Protein AF-A0A8J8D7B0-F1 (afdb_monomer_lite)

Secondary structure (DSSP, 8-state):
-HHHHHHHHHHHHHHHHHHHHHHHHHH--SHHHHHHHHHHHHHHHHHHHHHHHH--HHHHHHHHHHHHHIIIIIIHHHHHHHHHHT-HHHHHHHHHHHHHHHHHHHHTT--HHHHHHHHHHHHHHT-HHHHHHHHHHHHTT-SS-TTTHHHHTT-PPPPPP-------

pLDDT: mean 78.33, std 19.53, range [38.38, 98.19]

Structure (mmCIF, N/CA/C/O backbone):
data_AF-A0A8J8D7B0-F1
#
_entry.id   AF-A0A8J8D7B0-F1
#
loop_
_atom_site.group_PDB
_atom_site.id
_atom_site.type_symbol
_atom_site.label_atom_id
_atom_site.label_alt_id
_atom_site.label_comp_id
_atom_site.label_asym_id
_atom_site.label_entity_id
_atom_site.label_seq_id
_atom_site.pdbx_PDB_ins_code
_atom_site.Cartn_x
_atom_site.Cartn_y
_atom_site.Cartn_z
_atom_site.occupancy
_atom_site.B_iso_or_equiv
_atom_site.auth_seq_id
_atom_site.auth_comp_id
_atom_site.auth_asym_id
_atom_site.auth_atom_id
_atom_site.pdbx_PDB_model_num
ATOM 1 N N . MET A 1 1 ? 29.264 15.561 -30.381 1.00 48.16 1 MET A N 1
ATOM 2 C CA . MET A 1 1 ? 29.671 15.165 -29.011 1.00 48.16 1 MET A CA 1
ATOM 3 C C . MET A 1 1 ? 28.549 15.338 -27.986 1.00 48.16 1 MET A C 1
ATOM 5 O O . MET A 1 1 ? 28.582 14.626 -26.998 1.00 48.16 1 MET A O 1
ATOM 9 N N . VAL A 1 2 ? 27.540 16.190 -28.226 1.00 49.00 2 VAL A N 1
ATOM 10 C CA . VAL A 1 2 ? 26.433 16.435 -27.277 1.00 49.00 2 VAL A CA 1
ATOM 11 C C . VAL A 1 2 ? 25.417 15.275 -27.216 1.00 49.00 2 VAL A C 1
ATOM 13 O O . VAL A 1 2 ? 24.976 14.919 -26.130 1.00 49.00 2 VAL A O 1
ATOM 16 N N . ASP A 1 3 ? 25.127 14.600 -28.335 1.00 51.88 3 ASP A N 1
ATOM 17 C CA . ASP A 1 3 ? 24.137 13.502 -28.368 1.00 51.88 3 ASP A CA 1
ATOM 18 C C . ASP A 1 3 ? 24.557 12.241 -27.589 1.00 51.88 3 ASP A C 1
ATOM 20 O O . ASP A 1 3 ? 23.715 11.515 -27.066 1.00 51.88 3 ASP A O 1
ATOM 24 N N . VAL A 1 4 ? 25.865 11.994 -27.442 1.00 49.56 4 VAL A N 1
ATOM 25 C CA . VAL A 1 4 ? 26.394 10.800 -26.752 1.00 49.56 4 VAL A CA 1
ATOM 26 C C . VAL A 1 4 ? 26.287 10.925 -25.226 1.00 49.56 4 VAL A C 1
ATOM 28 O O . VAL A 1 4 ? 26.071 9.927 -24.542 1.00 49.56 4 VAL A O 1
ATOM 31 N N . GLU A 1 5 ? 26.411 12.136 -24.674 1.00 49.62 5 GLU A N 1
ATOM 32 C CA . GLU A 1 5 ? 26.215 12.379 -23.235 1.00 49.62 5 GLU A CA 1
ATOM 33 C C . GLU A 1 5 ? 24.738 12.369 -22.835 1.00 49.62 5 GLU A C 1
ATOM 35 O O . GLU A 1 5 ? 24.415 11.973 -21.716 1.00 49.62 5 GLU A O 1
ATOM 40 N N . ILE A 1 6 ? 23.841 12.786 -23.734 1.00 52.03 6 ILE A N 1
ATOM 41 C CA . ILE A 1 6 ? 22.393 12.747 -23.499 1.00 52.03 6 ILE A CA 1
ATOM 42 C C . ILE A 1 6 ? 21.894 11.296 -23.577 1.00 52.03 6 ILE A C 1
ATOM 44 O O . ILE A 1 6 ? 21.204 10.850 -22.665 1.00 52.03 6 ILE A O 1
ATOM 48 N N . GLY A 1 7 ? 22.329 10.523 -24.581 1.00 55.06 7 GLY A N 1
ATOM 49 C CA . GLY A 1 7 ? 21.936 9.118 -24.750 1.00 55.06 7 GLY A CA 1
ATOM 50 C C . GLY A 1 7 ? 22.361 8.179 -23.611 1.00 55.06 7 GLY A C 1
ATOM 51 O O . GLY A 1 7 ? 21.646 7.226 -23.325 1.00 55.06 7 GLY A O 1
ATOM 52 N N . LYS A 1 8 ? 23.479 8.456 -22.919 1.00 56.94 8 LYS A N 1
ATOM 53 C CA . LYS A 1 8 ? 23.935 7.676 -21.746 1.00 56.94 8 LYS A CA 1
ATOM 54 C C . LYS A 1 8 ? 23.229 8.041 -20.437 1.00 56.94 8 LYS A C 1
ATOM 56 O O . LYS A 1 8 ? 23.150 7.208 -19.542 1.00 56.94 8 LYS A O 1
ATOM 61 N N . LYS A 1 9 ? 22.708 9.267 -20.315 1.00 64.56 9 LYS A N 1
ATOM 62 C CA . LYS A 1 9 ? 21.980 9.710 -19.113 1.00 64.56 9 LYS A CA 1
ATOM 63 C C . LYS A 1 9 ? 20.572 9.119 -19.035 1.00 64.56 9 LYS A C 1
ATOM 65 O O . LYS A 1 9 ? 20.095 8.871 -17.931 1.00 64.56 9 LYS A O 1
ATOM 70 N N . THR A 1 10 ? 19.926 8.866 -20.175 1.00 77.06 10 THR A N 1
ATOM 71 C CA . THR A 1 10 ? 18.544 8.360 -20.230 1.00 77.06 10 THR A CA 1
ATOM 72 C C . THR A 1 10 ? 18.374 6.989 -19.555 1.00 77.06 10 THR A C 1
ATOM 74 O O . THR A 1 10 ? 17.477 6.854 -18.722 1.00 77.06 10 THR A O 1
ATOM 77 N N . PRO A 1 11 ? 19.239 5.985 -19.792 1.00 80.44 11 PRO A N 1
ATOM 78 C CA . PRO A 1 11 ? 19.129 4.697 -19.112 1.00 80.44 11 PRO A CA 1
ATOM 79 C C . PRO A 1 11 ? 19.406 4.754 -17.616 1.00 80.44 11 PRO A C 1
ATOM 81 O O . PRO A 1 11 ? 18.662 4.165 -16.841 1.00 80.44 11 PRO A O 1
ATOM 84 N N . GLU A 1 12 ? 20.424 5.506 -17.191 1.00 85.69 12 GLU A N 1
ATOM 85 C CA . GLU A 1 12 ? 20.734 5.682 -15.766 1.00 85.69 12 GLU A CA 1
ATOM 86 C C . GLU A 1 12 ? 19.549 6.310 -15.014 1.00 85.69 12 GLU A C 1
ATOM 88 O O . GLU A 1 12 ? 19.270 5.972 -13.864 1.00 85.69 12 GLU A O 1
ATOM 93 N N . GLN A 1 13 ? 18.817 7.222 -15.661 1.00 88.25 13 GLN A N 1
ATOM 94 C CA . GLN A 1 13 ? 17.598 7.809 -15.106 1.00 88.25 13 GLN A CA 1
ATOM 95 C C . GLN A 1 13 ? 16.460 6.786 -15.003 1.00 88.25 13 GLN A C 1
ATOM 97 O O . GLN A 1 13 ? 15.760 6.767 -13.991 1.00 88.25 13 GLN A O 1
ATOM 102 N N . LEU A 1 14 ? 16.285 5.922 -16.008 1.00 90.44 14 LEU A N 1
ATOM 103 C CA . LEU A 1 14 ? 15.294 4.842 -15.968 1.00 90.44 14 LEU A CA 1
ATOM 104 C C . LEU A 1 14 ? 15.623 3.811 -14.883 1.00 90.44 14 LEU A C 1
ATOM 106 O O . LEU A 1 14 ? 14.726 3.402 -14.149 1.00 90.44 14 LEU A O 1
ATOM 110 N N . GLU A 1 15 ? 16.896 3.448 -14.719 1.00 90.56 15 GLU A N 1
ATOM 111 C CA . GLU A 1 15 ? 17.341 2.559 -13.642 1.00 90.56 15 GLU A CA 1
ATOM 112 C C . GLU A 1 15 ? 17.029 3.143 -12.263 1.00 90.56 15 GLU A C 1
ATOM 114 O O . GLU A 1 15 ? 16.457 2.440 -11.427 1.00 90.56 15 GLU A O 1
ATOM 119 N N . ARG A 1 16 ? 17.307 4.437 -12.048 1.00 91.56 16 ARG A N 1
ATOM 120 C CA . ARG A 1 16 ? 16.955 5.133 -10.799 1.00 91.56 16 ARG A CA 1
ATOM 121 C C . ARG A 1 16 ? 15.453 5.139 -10.545 1.00 91.56 16 ARG A C 1
ATOM 123 O O . ARG A 1 16 ? 15.028 4.881 -9.425 1.00 91.56 16 ARG A O 1
ATOM 130 N N . LEU A 1 17 ? 14.637 5.391 -11.571 1.00 93.56 17 LEU A N 1
ATOM 131 C CA . LEU A 1 17 ? 13.177 5.347 -11.436 1.00 93.56 17 LEU A CA 1
ATOM 132 C C . LEU A 1 17 ? 12.673 3.952 -11.051 1.00 93.56 17 LEU A C 1
ATOM 134 O O . LEU A 1 17 ? 11.699 3.851 -10.303 1.00 93.56 17 LEU A O 1
ATOM 138 N N . LEU A 1 18 ? 13.316 2.892 -11.551 1.00 93.25 18 LEU A N 1
ATOM 139 C CA . LEU A 1 18 ? 13.011 1.512 -11.168 1.00 93.25 18 LEU A CA 1
ATOM 140 C C . LEU A 1 18 ? 13.423 1.214 -9.724 1.00 93.25 18 LEU A C 1
ATOM 142 O O . LEU A 1 18 ? 12.659 0.569 -9.010 1.00 93.25 18 LEU A O 1
ATOM 146 N N . ASP A 1 19 ? 14.579 1.704 -9.274 1.00 92.75 19 ASP A N 1
ATOM 147 C CA . ASP A 1 19 ? 15.017 1.543 -7.882 1.00 92.75 19 ASP A CA 1
ATOM 148 C C . ASP A 1 19 ? 14.088 2.275 -6.911 1.00 92.75 19 ASP A C 1
ATOM 150 O O . ASP A 1 19 ? 13.626 1.687 -5.934 1.00 92.75 19 ASP A O 1
ATOM 154 N N . GLU A 1 20 ? 13.719 3.517 -7.225 1.00 93.31 20 GLU A N 1
ATOM 155 C CA . GLU A 1 20 ? 12.731 4.270 -6.451 1.00 93.31 20 GLU A CA 1
ATOM 156 C C . GLU A 1 20 ? 11.359 3.588 -6.439 1.00 93.31 20 GLU A C 1
ATOM 158 O O . GLU A 1 20 ? 10.636 3.659 -5.447 1.00 93.31 20 GLU A O 1
ATOM 163 N N . LEU A 1 21 ? 10.953 2.968 -7.552 1.00 94.06 21 LEU A N 1
ATOM 164 C CA . LEU A 1 21 ? 9.703 2.215 -7.622 1.00 94.06 21 LEU A CA 1
ATOM 165 C C . LEU A 1 21 ? 9.767 0.986 -6.707 1.00 94.06 21 LEU A C 1
ATOM 167 O O . LEU A 1 21 ? 8.834 0.758 -5.940 1.00 94.06 21 LEU A O 1
ATOM 171 N N . ALA A 1 22 ? 10.864 0.228 -6.753 1.00 91.69 22 ALA A N 1
ATOM 172 C CA . ALA A 1 22 ? 11.072 -0.938 -5.901 1.00 91.69 22 ALA A CA 1
ATOM 173 C C . ALA A 1 22 ? 11.098 -0.561 -4.412 1.00 91.69 22 ALA A C 1
ATOM 175 O O . ALA A 1 22 ? 10.462 -1.225 -3.593 1.00 91.69 22 ALA A O 1
ATOM 176 N N . GLU A 1 23 ? 11.791 0.521 -4.053 1.00 90.88 23 GLU A N 1
ATOM 177 C CA . GLU A 1 23 ? 11.803 1.052 -2.688 1.00 90.88 23 GLU A CA 1
ATOM 178 C C . GLU A 1 23 ? 10.417 1.556 -2.263 1.00 90.88 23 GLU A C 1
ATOM 180 O O . GLU A 1 23 ? 9.971 1.269 -1.152 1.00 90.88 23 GLU A O 1
ATOM 185 N N . GLY A 1 24 ? 9.702 2.243 -3.156 1.00 90.38 24 GLY A N 1
ATOM 186 C CA . GLY A 1 24 ? 8.330 2.682 -2.920 1.00 90.38 24 GLY A CA 1
ATOM 187 C C . GLY A 1 24 ? 7.395 1.514 -2.613 1.00 90.38 24 GLY A C 1
ATOM 188 O O . GLY A 1 24 ? 6.665 1.562 -1.628 1.00 90.38 24 GLY A O 1
ATOM 189 N N . ILE A 1 25 ? 7.469 0.433 -3.395 1.00 90.31 25 ILE A N 1
ATOM 190 C CA . ILE A 1 25 ? 6.664 -0.780 -3.182 1.00 90.31 25 ILE A CA 1
ATOM 191 C C . ILE A 1 25 ? 7.008 -1.434 -1.845 1.00 90.31 25 ILE A C 1
ATOM 193 O O . ILE A 1 25 ? 6.106 -1.759 -1.080 1.00 90.31 25 ILE A O 1
ATOM 197 N N . ARG A 1 26 ? 8.295 -1.572 -1.509 1.00 86.38 26 ARG A N 1
ATOM 198 C CA . ARG A 1 26 ? 8.715 -2.151 -0.218 1.00 86.38 26 ARG A CA 1
ATOM 199 C C . ARG A 1 26 ? 8.187 -1.377 0.991 1.00 86.38 26 ARG A C 1
ATOM 201 O O . ARG A 1 26 ? 7.993 -1.969 2.047 1.00 86.38 26 ARG A O 1
ATOM 208 N N . ASN A 1 27 ? 7.974 -0.072 0.841 1.00 86.50 27 ASN A N 1
ATOM 209 C CA . ASN A 1 27 ? 7.550 0.810 1.924 1.00 86.50 27 ASN A CA 1
ATOM 210 C C . ASN A 1 27 ? 6.049 1.135 1.925 1.00 86.50 27 ASN A C 1
ATOM 212 O O . ASN A 1 27 ? 5.592 1.785 2.867 1.00 86.50 27 ASN A O 1
ATOM 216 N N . ALA A 1 28 ? 5.293 0.713 0.908 1.00 88.44 28 ALA A N 1
ATOM 217 C CA . ALA A 1 28 ? 3.871 1.014 0.784 1.00 88.44 28 ALA A CA 1
ATOM 218 C C . ALA A 1 28 ? 3.034 0.242 1.813 1.00 88.44 28 ALA A C 1
ATOM 220 O O . ALA A 1 28 ? 3.243 -0.942 2.062 1.00 88.44 28 ALA A O 1
ATOM 221 N N . LYS A 1 29 ? 2.072 0.929 2.424 1.00 84.88 29 LYS A N 1
ATOM 222 C CA . LYS A 1 29 ? 1.264 0.462 3.561 1.00 84.88 29 LYS A CA 1
ATOM 223 C C . LYS A 1 29 ? -0.228 0.480 3.270 1.00 84.88 29 LYS A C 1
ATOM 225 O O . LYS A 1 29 ? -0.990 -0.133 4.024 1.00 84.88 29 LYS A O 1
ATOM 230 N N . THR A 1 30 ? -0.645 1.190 2.223 1.00 87.06 30 THR A N 1
ATOM 231 C CA . THR A 1 30 ? -2.058 1.319 1.862 1.00 87.06 30 THR A CA 1
ATOM 232 C C . THR A 1 30 ? -2.320 0.936 0.403 1.00 87.06 30 THR A C 1
ATOM 234 O O . THR A 1 30 ? -1.427 1.064 -0.443 1.00 87.06 30 THR A O 1
ATOM 237 N N . PRO A 1 31 ? -3.540 0.466 0.079 1.00 87.69 31 PRO A N 1
ATOM 238 C CA . PRO A 1 31 ? -3.936 0.192 -1.302 1.00 87.69 31 PRO A CA 1
ATOM 239 C C . PRO A 1 31 ? -3.763 1.400 -2.237 1.00 87.69 31 PRO A C 1
ATOM 241 O O . PRO A 1 31 ? -3.373 1.236 -3.391 1.00 87.69 31 PRO A O 1
ATOM 244 N N . GLU A 1 32 ? -4.000 2.617 -1.742 1.00 89.81 32 GLU A N 1
ATOM 245 C CA . GLU A 1 32 ? -3.874 3.857 -2.513 1.00 89.81 32 GLU A CA 1
ATOM 246 C C . GLU A 1 32 ? -2.416 4.155 -2.882 1.00 89.81 32 GLU A C 1
ATOM 248 O O . GLU A 1 32 ? -2.132 4.546 -4.016 1.00 89.81 32 GLU A O 1
ATOM 253 N N . GLU A 1 33 ? -1.474 3.941 -1.956 1.00 91.75 33 GLU A N 1
ATOM 254 C CA . GLU A 1 33 ? -0.039 4.075 -2.234 1.00 91.75 33 GLU A CA 1
ATOM 255 C C . GLU A 1 33 ? 0.397 3.085 -3.321 1.00 91.75 33 GLU A C 1
ATOM 257 O O . GLU A 1 33 ? 1.108 3.461 -4.256 1.00 91.75 33 GLU A O 1
ATOM 262 N N . VAL A 1 34 ? -0.091 1.842 -3.255 1.00 92.31 34 VAL A N 1
ATOM 263 C CA . VAL A 1 34 ? 0.167 0.824 -4.284 1.00 92.31 34 VAL A CA 1
ATOM 264 C C . VAL A 1 34 ? -0.432 1.219 -5.633 1.00 92.31 34 VAL A C 1
ATOM 266 O O . VAL A 1 34 ? 0.239 1.088 -6.653 1.00 92.31 34 VAL A O 1
ATOM 269 N N . GLU A 1 35 ? -1.642 1.780 -5.676 1.00 93.19 35 GLU A N 1
ATOM 270 C CA . GLU A 1 35 ? -2.247 2.253 -6.928 1.00 93.19 35 GLU A CA 1
ATOM 271 C C . GLU A 1 35 ? -1.431 3.390 -7.576 1.00 93.19 35 GLU A C 1
ATOM 273 O O . GLU A 1 35 ? -1.263 3.445 -8.801 1.00 93.19 35 GLU A O 1
ATOM 278 N N . LEU A 1 36 ? -0.885 4.305 -6.768 1.00 95.88 36 LEU A N 1
ATOM 279 C CA . LEU A 1 36 ? 0.018 5.353 -7.251 1.00 95.88 36 LEU A CA 1
ATOM 280 C C . LEU A 1 36 ? 1.322 4.764 -7.805 1.00 95.88 36 LEU A C 1
ATOM 282 O O . LEU A 1 36 ? 1.796 5.204 -8.857 1.00 95.88 36 LEU A O 1
ATOM 286 N N . LEU A 1 37 ? 1.875 3.746 -7.146 1.00 96.12 37 LEU A N 1
ATOM 287 C CA . LEU A 1 37 ? 3.065 3.035 -7.612 1.00 96.12 37 LEU A CA 1
ATOM 288 C C . LEU A 1 37 ? 2.793 2.251 -8.901 1.00 96.12 37 LEU A C 1
ATOM 290 O O . LEU A 1 37 ? 3.622 2.290 -9.806 1.00 96.12 37 LEU A O 1
ATOM 294 N N . GLU A 1 38 ? 1.614 1.644 -9.068 1.00 94.50 38 GLU A N 1
ATOM 295 C CA . GLU A 1 38 ? 1.199 1.035 -10.339 1.00 94.50 38 GLU A CA 1
ATOM 296 C C . GLU A 1 38 ? 1.141 2.078 -11.467 1.00 94.50 38 GLU A C 1
ATOM 298 O O . GLU A 1 38 ? 1.560 1.810 -12.598 1.00 94.50 38 GLU A O 1
ATOM 303 N N . LYS A 1 39 ? 0.641 3.289 -11.186 1.00 96.12 39 LYS A N 1
ATOM 304 C CA . LYS A 1 39 ? 0.646 4.395 -12.159 1.00 96.12 39 LYS A CA 1
ATOM 305 C C . LYS A 1 39 ? 2.077 4.812 -12.504 1.00 96.12 39 LYS A C 1
ATOM 307 O O . LYS A 1 39 ? 2.375 4.958 -13.691 1.00 96.12 39 LYS A O 1
ATOM 312 N N . LYS A 1 40 ? 2.968 4.936 -11.511 1.00 95.31 40 LYS A N 1
ATOM 313 C CA . LYS A 1 40 ? 4.400 5.212 -11.732 1.00 95.31 40 LYS A CA 1
ATOM 314 C C . LYS A 1 40 ? 5.035 4.115 -12.591 1.00 95.31 40 LYS A C 1
ATOM 316 O O . LYS A 1 40 ? 5.648 4.439 -13.599 1.00 95.31 40 LYS A O 1
ATOM 321 N N . ALA A 1 41 ? 4.792 2.841 -12.289 1.00 95.38 41 ALA A N 1
ATOM 322 C CA . ALA A 1 41 ? 5.291 1.700 -13.058 1.00 95.38 41 ALA A CA 1
ATOM 323 C C . ALA A 1 41 ? 4.823 1.715 -14.522 1.00 95.38 41 ALA A C 1
ATOM 325 O O . ALA A 1 41 ? 5.615 1.478 -15.433 1.00 95.38 41 ALA A O 1
ATOM 326 N N . LYS A 1 42 ? 3.548 2.053 -14.771 1.00 95.19 42 LYS A N 1
ATOM 327 C CA . LYS A 1 42 ? 3.002 2.215 -16.130 1.00 95.19 42 LYS A CA 1
ATOM 328 C C . LYS A 1 42 ? 3.682 3.352 -16.890 1.00 95.19 42 LYS A C 1
ATOM 330 O O . LYS A 1 42 ? 3.926 3.216 -18.086 1.00 95.19 42 LYS A O 1
ATOM 335 N N . ILE A 1 43 ? 3.979 4.467 -16.222 1.00 94.44 43 ILE A N 1
ATOM 336 C CA . ILE A 1 43 ? 4.721 5.581 -16.827 1.00 94.44 43 ILE A CA 1
ATOM 337 C C . ILE A 1 43 ? 6.159 5.148 -17.124 1.00 94.44 43 ILE A C 1
ATOM 339 O O . ILE A 1 43 ? 6.609 5.325 -18.250 1.00 94.44 43 ILE A O 1
ATOM 343 N N . THR A 1 44 ? 6.844 4.513 -16.169 1.00 93.25 44 THR A N 1
ATOM 344 C CA . THR A 1 44 ? 8.204 3.986 -16.356 1.00 93.25 44 THR A CA 1
ATOM 345 C C . THR A 1 44 ? 8.270 3.018 -17.534 1.00 93.25 44 THR A C 1
ATOM 347 O O . THR A 1 44 ? 9.169 3.137 -18.359 1.00 93.25 44 THR A O 1
ATOM 350 N N . ARG A 1 45 ? 7.276 2.132 -17.690 1.00 93.06 45 ARG A N 1
ATOM 351 C CA . ARG A 1 45 ? 7.167 1.245 -18.858 1.00 93.06 45 ARG A CA 1
ATOM 352 C C . ARG A 1 45 ? 7.128 2.023 -20.171 1.00 93.06 45 ARG A C 1
ATOM 354 O O . ARG A 1 45 ? 7.928 1.747 -21.053 1.00 93.06 45 ARG A O 1
ATOM 361 N N . LYS A 1 46 ? 6.247 3.023 -20.278 1.00 92.06 46 LYS A N 1
ATOM 362 C CA . LYS A 1 46 ? 6.139 3.864 -21.483 1.00 92.06 46 LYS A CA 1
ATOM 363 C C . LYS A 1 46 ? 7.442 4.597 -21.798 1.00 92.06 46 LYS A C 1
ATOM 365 O O . LYS A 1 46 ? 7.753 4.801 -22.964 1.00 92.06 46 LYS A O 1
ATOM 370 N N . LEU A 1 47 ? 8.192 5.009 -20.773 1.00 90.75 47 LEU A N 1
ATOM 371 C CA . LEU A 1 47 ? 9.494 5.649 -20.960 1.00 90.75 47 LEU A CA 1
ATOM 372 C C . LEU A 1 47 ? 10.553 4.657 -21.465 1.00 90.75 47 LEU A C 1
ATOM 374 O O . LEU A 1 47 ? 11.341 5.017 -22.333 1.00 90.75 47 LEU A O 1
ATOM 378 N N . ILE A 1 48 ? 10.548 3.413 -20.972 1.00 89.25 48 ILE A N 1
ATOM 379 C CA . ILE A 1 48 ? 11.423 2.339 -21.473 1.00 89.25 48 ILE A CA 1
ATOM 380 C C . ILE A 1 48 ? 11.082 2.000 -22.934 1.00 89.25 48 ILE A C 1
ATOM 382 O O . ILE A 1 48 ? 11.982 1.915 -23.762 1.00 89.25 48 ILE A O 1
ATOM 386 N N . GLU A 1 49 ? 9.795 1.877 -23.270 1.00 87.44 49 GLU A N 1
ATOM 387 C CA . GLU A 1 49 ? 9.320 1.638 -24.645 1.00 87.44 49 GLU A CA 1
ATOM 388 C C . GLU A 1 49 ? 9.698 2.792 -25.590 1.00 87.44 49 GLU A C 1
ATOM 390 O O . GLU A 1 49 ? 10.096 2.568 -26.731 1.00 87.44 49 GLU A O 1
ATOM 395 N N . ALA A 1 50 ? 9.624 4.042 -25.122 1.00 86.25 50 ALA A N 1
ATOM 396 C CA . ALA A 1 50 ? 10.090 5.190 -25.898 1.00 86.25 50 ALA A CA 1
ATOM 397 C C . ALA A 1 50 ? 11.610 5.137 -26.136 1.00 86.25 50 ALA A C 1
ATOM 399 O O . ALA A 1 50 ? 12.061 5.420 -27.244 1.00 86.25 50 ALA A O 1
ATOM 400 N N . TYR A 1 51 ? 12.386 4.709 -25.133 1.00 81.38 51 TYR A N 1
ATOM 401 C CA . TYR A 1 51 ? 13.834 4.522 -25.255 1.00 81.38 51 TYR A CA 1
ATOM 402 C C . TYR A 1 51 ? 14.211 3.386 -26.223 1.00 81.38 51 TYR A C 1
ATOM 404 O O . TYR A 1 51 ? 15.202 3.496 -26.942 1.00 81.38 51 TYR A O 1
ATOM 412 N N . GLU A 1 52 ? 13.398 2.330 -26.329 1.00 71.06 52 GLU A N 1
ATOM 413 C CA . GLU A 1 52 ? 13.538 1.307 -27.379 1.00 71.06 52 GLU A CA 1
ATOM 414 C C . GLU A 1 52 ? 13.488 1.917 -28.791 1.00 71.06 52 GLU A C 1
ATOM 416 O O . GLU A 1 52 ? 14.253 1.511 -29.671 1.00 71.06 52 GLU A O 1
ATOM 421 N N . GLY A 1 53 ? 12.649 2.942 -28.984 1.00 63.19 53 GLY A N 1
ATOM 422 C CA . GLY A 1 53 ? 12.583 3.737 -30.212 1.00 63.19 53 GLY A CA 1
ATOM 423 C C . GLY A 1 53 ? 13.870 4.509 -30.531 1.00 63.19 53 GLY A C 1
ATOM 424 O O . GLY A 1 53 ? 14.183 4.690 -31.709 1.00 63.19 53 GLY A O 1
ATOM 425 N N . ASP A 1 54 ? 14.645 4.873 -29.503 1.00 64.31 54 ASP A N 1
ATOM 426 C CA . ASP A 1 54 ? 15.908 5.627 -29.592 1.00 64.31 54 ASP A CA 1
ATOM 427 C C . ASP A 1 54 ? 17.178 4.723 -29.581 1.00 64.31 54 ASP A C 1
ATOM 429 O O . ASP A 1 54 ? 18.269 5.183 -29.915 1.00 64.31 54 ASP A O 1
ATOM 433 N N . LYS A 1 55 ? 17.002 3.418 -29.303 1.00 67.44 55 LYS A N 1
ATOM 434 C CA . LYS A 1 55 ? 17.907 2.240 -29.381 1.00 67.44 55 LYS A CA 1
ATOM 435 C C . LYS A 1 55 ? 19.196 2.178 -28.532 1.00 67.44 55 LYS A C 1
ATOM 437 O O . LYS A 1 55 ? 20.255 2.652 -28.931 1.00 67.44 55 LYS A O 1
ATOM 442 N N . ASP A 1 56 ? 19.129 1.289 -27.534 1.00 78.56 56 ASP A N 1
ATOM 443 C CA . ASP A 1 56 ? 20.097 0.236 -27.151 1.00 78.56 56 ASP A CA 1
ATOM 444 C C . ASP A 1 56 ? 19.261 -0.973 -26.670 1.00 78.56 56 ASP A C 1
ATOM 446 O O . ASP A 1 56 ? 18.687 -0.949 -25.581 1.00 78.56 56 ASP A O 1
ATOM 450 N N . LEU A 1 57 ? 19.112 -2.012 -27.504 1.00 81.31 57 LEU A N 1
ATOM 451 C CA . LEU A 1 57 ? 18.164 -3.110 -27.241 1.00 81.31 57 LEU A CA 1
ATOM 452 C C . LEU A 1 57 ? 18.576 -3.999 -26.061 1.00 81.31 57 LEU A C 1
ATOM 454 O O . LEU A 1 57 ? 17.710 -4.561 -25.391 1.00 81.31 57 LEU A O 1
ATOM 458 N N . GLU A 1 58 ? 19.877 -4.136 -25.800 1.00 84.88 58 GLU A N 1
ATOM 459 C CA . GLU A 1 58 ? 20.354 -4.931 -24.668 1.00 84.88 58 GLU A CA 1
ATOM 460 C C . GLU A 1 58 ? 20.009 -4.222 -23.356 1.00 84.88 58 GLU A C 1
ATOM 462 O O . GLU A 1 58 ? 19.511 -4.839 -22.412 1.00 84.88 58 GLU A O 1
ATOM 467 N N . GLN A 1 59 ? 20.224 -2.907 -23.314 1.00 84.44 59 GLN A N 1
ATOM 468 C CA . GLN A 1 59 ? 19.890 -2.101 -22.149 1.00 84.44 59 GLN A CA 1
ATOM 469 C C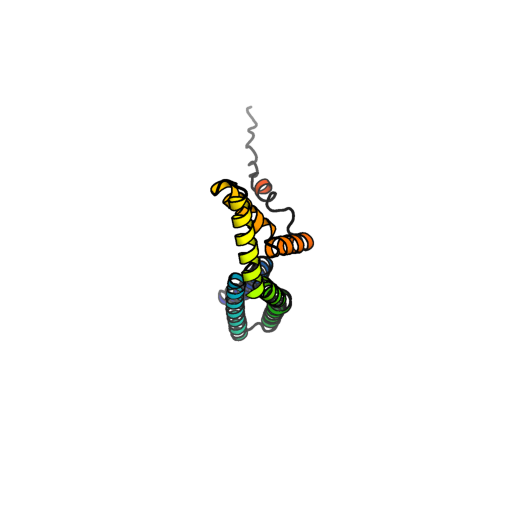 . GLN A 1 59 ? 18.378 -2.008 -21.915 1.00 84.44 59 GLN A C 1
ATOM 471 O O . GLN A 1 59 ? 17.927 -2.135 -20.777 1.00 84.44 59 GLN A O 1
ATOM 476 N N . VAL A 1 60 ? 17.584 -1.866 -22.980 1.00 87.75 60 VAL A N 1
ATOM 477 C CA . VAL A 1 60 ? 16.115 -1.938 -22.903 1.00 87.75 60 VAL A CA 1
ATOM 478 C C . VAL A 1 60 ? 15.670 -3.278 -22.323 1.00 87.75 60 VAL A C 1
ATOM 480 O O . VAL A 1 60 ? 14.853 -3.291 -21.405 1.00 87.75 60 VAL A O 1
ATOM 483 N N . GLY A 1 61 ? 16.237 -4.393 -22.797 1.00 89.31 61 GLY A N 1
ATOM 484 C CA . GLY A 1 61 ? 15.924 -5.727 -22.285 1.00 89.31 61 GLY A CA 1
ATOM 485 C C . GLY A 1 61 ? 16.110 -5.828 -20.769 1.00 89.31 61 GLY A C 1
ATOM 486 O O . GLY A 1 61 ? 15.193 -6.252 -20.069 1.00 89.31 61 GLY A O 1
ATOM 487 N N . LYS A 1 62 ? 17.242 -5.331 -20.251 1.00 91.56 62 LYS A N 1
ATOM 488 C CA . LYS A 1 62 ? 17.532 -5.299 -18.804 1.00 91.56 62 LYS A CA 1
ATOM 489 C C . LYS A 1 62 ? 16.529 -4.449 -18.018 1.00 91.56 62 LYS A C 1
ATOM 491 O O . LYS A 1 62 ? 16.104 -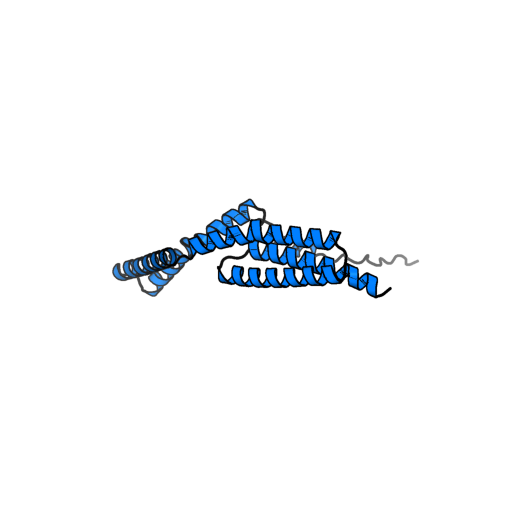4.837 -16.932 1.00 91.56 62 LYS A O 1
ATOM 496 N N . LEU A 1 63 ? 16.139 -3.289 -18.550 1.00 92.81 63 LEU A N 1
ATOM 497 C CA . LEU A 1 63 ? 15.157 -2.405 -17.911 1.00 92.81 63 LEU A CA 1
ATOM 498 C C . LEU A 1 63 ? 13.758 -3.032 -17.874 1.00 92.81 63 LEU A C 1
ATOM 500 O O . LEU A 1 63 ? 13.063 -2.919 -16.862 1.00 92.81 63 LEU A O 1
ATOM 504 N N . VAL A 1 64 ? 13.349 -3.695 -18.959 1.00 93.19 64 VAL A N 1
ATOM 505 C CA . VAL A 1 64 ? 12.071 -4.414 -19.044 1.00 93.19 64 VAL A CA 1
ATOM 506 C C . VAL A 1 64 ? 12.048 -5.590 -18.073 1.00 93.19 64 VAL A C 1
ATOM 508 O O . VAL A 1 64 ? 11.068 -5.737 -17.347 1.00 93.19 64 VAL A O 1
ATOM 511 N N . GLU A 1 65 ? 13.120 -6.383 -18.023 1.00 94.31 65 GLU A N 1
ATOM 512 C CA . GLU A 1 65 ? 13.267 -7.506 -17.090 1.00 94.31 65 GLU A CA 1
ATOM 513 C C . GLU A 1 65 ? 13.166 -7.026 -15.639 1.00 94.31 65 GLU A C 1
ATOM 515 O O . GLU A 1 65 ? 12.292 -7.475 -14.901 1.00 94.31 65 GLU A O 1
ATOM 520 N N . LYS A 1 66 ? 13.950 -6.008 -15.262 1.00 94.38 66 LYS A N 1
ATOM 521 C CA . LYS A 1 66 ? 13.911 -5.422 -13.915 1.00 94.38 66 LYS A CA 1
ATOM 522 C C . LYS A 1 66 ? 12.528 -4.868 -13.561 1.00 94.38 66 LYS A C 1
ATOM 524 O O . LYS A 1 66 ? 12.069 -5.029 -12.432 1.00 94.38 66 LYS A O 1
ATOM 529 N N . LEU A 1 67 ? 11.847 -4.205 -14.499 1.00 94.88 67 LEU A N 1
ATOM 530 C CA . LEU A 1 67 ? 10.477 -3.740 -14.273 1.00 94.88 67 LEU A CA 1
ATOM 531 C C . LEU A 1 67 ? 9.506 -4.913 -14.091 1.00 94.88 67 LEU A C 1
ATOM 533 O O . LEU A 1 67 ? 8.632 -4.835 -13.229 1.00 94.88 67 LEU A O 1
ATOM 537 N N . GLY A 1 68 ? 9.649 -5.974 -14.889 1.00 94.12 68 GLY A N 1
ATOM 538 C CA . GLY A 1 68 ? 8.893 -7.217 -14.749 1.00 94.12 68 GLY A CA 1
ATOM 539 C C . GLY A 1 68 ? 9.056 -7.808 -13.353 1.00 94.12 68 GLY A C 1
ATOM 540 O O . GLY A 1 68 ? 8.062 -7.986 -12.653 1.00 94.12 68 GLY A O 1
ATOM 541 N N . ASP A 1 69 ? 10.299 -7.962 -12.898 1.00 93.69 69 ASP A N 1
ATOM 542 C CA . ASP A 1 69 ? 10.619 -8.474 -11.566 1.00 93.69 69 ASP A CA 1
ATOM 543 C C . ASP A 1 69 ? 9.993 -7.637 -10.448 1.00 93.69 69 ASP A C 1
ATOM 545 O O . ASP A 1 69 ? 9.429 -8.181 -9.500 1.00 93.69 69 ASP A O 1
ATOM 549 N N . VAL A 1 70 ? 10.060 -6.307 -10.545 1.00 93.31 70 VAL A N 1
ATOM 550 C CA . VAL A 1 70 ? 9.449 -5.408 -9.554 1.00 93.31 70 VAL A CA 1
ATOM 551 C C . VAL A 1 70 ? 7.924 -5.568 -9.527 1.00 93.31 70 VAL A C 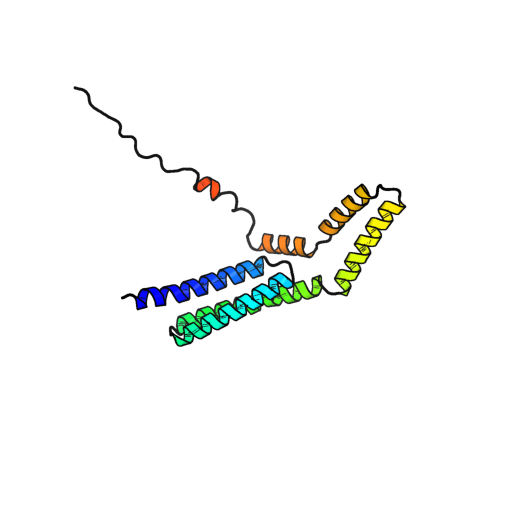1
ATOM 553 O O . VAL A 1 70 ? 7.317 -5.583 -8.454 1.00 93.31 70 VAL A O 1
ATOM 556 N N . MET A 1 71 ? 7.289 -5.706 -10.690 1.00 94.19 71 MET A N 1
ATOM 557 C CA . MET A 1 71 ? 5.839 -5.883 -10.782 1.00 94.19 71 MET A CA 1
ATOM 558 C C . MET A 1 71 ? 5.388 -7.246 -10.243 1.00 94.19 71 MET A C 1
ATOM 560 O O . MET A 1 71 ? 4.426 -7.315 -9.480 1.00 94.19 71 MET A O 1
ATOM 564 N N . GLU A 1 72 ? 6.067 -8.321 -10.628 1.00 92.44 72 GLU A N 1
ATOM 565 C CA . GLU A 1 72 ? 5.649 -9.690 -10.318 1.00 92.44 72 GLU A CA 1
ATOM 566 C C . GLU A 1 72 ? 6.059 -10.112 -8.908 1.00 92.44 72 GLU A C 1
ATOM 568 O O . GLU A 1 72 ? 5.235 -10.639 -8.164 1.00 92.44 72 GLU A O 1
ATOM 573 N N . ASN A 1 73 ? 7.300 -9.832 -8.504 1.00 90.88 73 ASN A N 1
ATOM 574 C CA . ASN A 1 73 ? 7.850 -10.343 -7.247 1.00 90.88 73 ASN A CA 1
ATOM 575 C C . ASN A 1 73 ? 7.612 -9.412 -6.052 1.00 90.88 73 ASN A C 1
ATOM 577 O O . ASN A 1 73 ? 7.715 -9.860 -4.911 1.00 90.88 73 ASN A O 1
ATOM 581 N N . LEU A 1 74 ? 7.314 -8.126 -6.285 1.00 90.62 74 LEU A N 1
ATOM 582 C CA . LEU A 1 74 ? 7.059 -7.159 -5.210 1.00 90.62 74 LEU A CA 1
ATOM 583 C C . LEU A 1 74 ? 5.614 -6.651 -5.226 1.00 90.62 74 LEU A C 1
ATOM 585 O O . LEU A 1 74 ? 4.904 -6.794 -4.232 1.00 90.62 74 LEU A O 1
ATOM 589 N N . MET A 1 75 ? 5.166 -6.062 -6.340 1.00 92.06 75 MET A N 1
ATOM 590 C CA . MET A 1 75 ? 3.866 -5.379 -6.392 1.00 92.06 75 MET A CA 1
ATOM 591 C C . MET A 1 75 ? 2.682 -6.347 -6.283 1.00 92.06 75 MET A C 1
ATOM 593 O O . MET A 1 75 ? 1.754 -6.080 -5.523 1.00 92.06 75 MET A O 1
ATOM 597 N N . GLY A 1 76 ? 2.709 -7.464 -7.017 1.00 91.44 76 GLY A N 1
ATOM 598 C CA . GLY A 1 76 ? 1.643 -8.473 -6.994 1.00 91.44 76 GLY A CA 1
ATOM 599 C C . GLY A 1 76 ? 1.355 -9.004 -5.582 1.00 91.44 76 GLY A C 1
ATOM 600 O O . GLY A 1 76 ? 0.256 -8.781 -5.073 1.00 91.44 76 GLY A O 1
ATOM 601 N N . PRO A 1 77 ? 2.346 -9.608 -4.899 1.00 91.00 77 PRO A N 1
ATOM 602 C CA . PRO A 1 77 ? 2.172 -10.113 -3.538 1.00 91.00 77 PRO A CA 1
ATOM 603 C C . PRO A 1 77 ? 1.719 -9.043 -2.539 1.00 91.00 77 PRO A C 1
ATOM 605 O O . PRO A 1 77 ? 0.880 -9.313 -1.679 1.00 91.00 77 PRO A O 1
ATOM 608 N N . LEU A 1 78 ? 2.242 -7.817 -2.654 1.00 90.00 78 LEU A N 1
ATOM 609 C CA . LEU A 1 78 ? 1.826 -6.709 -1.795 1.00 90.00 78 LEU A CA 1
ATOM 610 C C . LEU A 1 78 ? 0.348 -6.357 -1.997 1.00 90.00 78 LEU A C 1
ATOM 612 O O . LEU A 1 78 ? -0.369 -6.120 -1.027 1.00 90.00 78 LEU A O 1
ATOM 616 N N . LYS A 1 79 ? -0.113 -6.323 -3.248 1.00 90.44 79 LYS A N 1
ATOM 617 C CA . LYS A 1 79 ? -1.504 -6.022 -3.587 1.00 90.44 79 LYS A CA 1
ATOM 618 C C . LYS A 1 79 ? -2.457 -7.072 -3.036 1.00 90.44 79 LYS A C 1
ATOM 620 O O . LYS A 1 79 ? -3.463 -6.701 -2.436 1.00 90.44 79 LYS A O 1
ATOM 625 N N . ASP A 1 80 ? -2.126 -8.348 -3.198 1.00 89.94 80 ASP A N 1
ATOM 626 C CA . ASP A 1 80 ? -2.941 -9.450 -2.682 1.00 89.94 80 ASP A CA 1
ATOM 627 C C . ASP A 1 80 ? -3.028 -9.394 -1.153 1.00 89.94 80 ASP A C 1
ATOM 629 O O . ASP A 1 80 ? -4.114 -9.498 -0.579 1.00 89.94 80 ASP A O 1
ATOM 633 N N . LEU A 1 81 ? -1.897 -9.131 -0.489 1.00 88.06 81 LEU A N 1
ATOM 634 C CA . LEU A 1 81 ? -1.857 -8.936 0.956 1.00 88.06 81 LEU A CA 1
ATOM 635 C C . LEU A 1 81 ? -2.746 -7.765 1.387 1.00 88.06 81 LEU A C 1
ATOM 637 O O . LEU A 1 81 ? -3.577 -7.919 2.279 1.00 88.06 81 LEU A O 1
ATOM 641 N N . LEU A 1 82 ? -2.592 -6.590 0.777 1.00 87.31 82 LEU A N 1
ATOM 642 C CA . LEU A 1 82 ? -3.383 -5.417 1.150 1.00 87.31 82 LEU A CA 1
ATOM 643 C C . LEU A 1 82 ? -4.873 -5.612 0.847 1.00 87.31 82 LEU A C 1
ATOM 645 O O . LEU A 1 82 ? -5.697 -5.194 1.653 1.00 87.31 82 LEU A O 1
ATOM 649 N N . ALA A 1 83 ? -5.235 -6.285 -0.245 1.00 87.56 83 ALA A N 1
ATOM 650 C CA . ALA A 1 83 ? -6.628 -6.605 -0.553 1.00 87.56 83 ALA A CA 1
ATOM 651 C C . ALA A 1 83 ? -7.267 -7.498 0.524 1.00 87.56 83 ALA A C 1
ATOM 653 O O . ALA A 1 83 ? -8.402 -7.259 0.931 1.00 87.56 83 ALA A O 1
ATOM 654 N N . GLU A 1 84 ? -6.523 -8.480 1.034 1.00 86.75 84 GLU A N 1
ATOM 655 C CA . GLU A 1 84 ? -6.971 -9.337 2.133 1.00 86.75 84 GLU A CA 1
ATOM 656 C C . GLU A 1 84 ? -7.112 -8.547 3.447 1.00 86.75 84 GLU A C 1
ATOM 658 O O . GLU A 1 84 ? -8.125 -8.649 4.146 1.00 86.75 84 GLU A O 1
ATOM 663 N N . LEU A 1 85 ? -6.107 -7.729 3.786 1.00 83.56 85 LEU A N 1
ATOM 664 C CA . LEU A 1 85 ? -6.079 -6.952 5.031 1.00 83.56 85 LEU A CA 1
ATOM 665 C C . LEU A 1 85 ? -7.148 -5.848 5.068 1.00 83.56 85 LEU A C 1
ATOM 667 O O . LEU A 1 85 ? -7.709 -5.592 6.133 1.00 83.56 85 LEU A O 1
ATOM 671 N N . TYR A 1 86 ? -7.434 -5.224 3.924 1.00 84.88 86 TYR A N 1
ATOM 672 C CA . TYR A 1 86 ? -8.403 -4.137 3.763 1.00 84.88 86 TYR A CA 1
ATOM 673 C C . TYR A 1 86 ? -9.712 -4.603 3.105 1.00 84.88 86 TYR A C 1
ATOM 675 O O . TYR A 1 86 ? -10.439 -3.800 2.517 1.00 84.88 86 TYR A O 1
ATOM 683 N N . SER A 1 87 ? -10.044 -5.893 3.200 1.00 87.62 87 SER A N 1
ATOM 684 C CA . SER A 1 87 ? -11.339 -6.379 2.725 1.00 87.62 87 SER A CA 1
ATOM 685 C C . SER A 1 87 ? -12.494 -5.760 3.535 1.00 87.62 87 SER A C 1
ATOM 687 O O . SER A 1 87 ? -12.327 -5.477 4.728 1.00 87.62 87 SER A O 1
ATOM 689 N N . PRO A 1 88 ? -13.680 -5.551 2.925 1.00 88.38 88 PRO A N 1
ATOM 690 C CA . PRO A 1 88 ? -14.827 -4.946 3.606 1.00 88.38 88 PRO A CA 1
ATOM 691 C C . PRO A 1 88 ? -15.174 -5.627 4.935 1.00 88.38 88 PRO A C 1
ATOM 693 O O . PRO A 1 88 ? -15.334 -4.944 5.943 1.00 88.38 88 PRO A O 1
ATOM 696 N N . ASP A 1 89 ? -15.184 -6.961 4.960 1.00 88.88 89 ASP A N 1
ATOM 697 C CA . ASP A 1 89 ? -15.501 -7.750 6.154 1.00 88.88 89 ASP A CA 1
ATOM 698 C C . ASP A 1 89 ? -14.473 -7.536 7.277 1.00 88.88 89 ASP A C 1
ATOM 700 O O . ASP A 1 89 ? -14.827 -7.414 8.453 1.00 88.88 89 ASP A O 1
ATOM 704 N N . ARG A 1 90 ? -13.182 -7.449 6.928 1.00 85.56 90 ARG A N 1
ATOM 705 C CA . ARG A 1 90 ? -12.091 -7.210 7.886 1.00 85.56 90 ARG A CA 1
ATOM 706 C C . ARG A 1 90 ? -12.160 -5.799 8.455 1.00 85.56 90 ARG A C 1
ATOM 708 O O . ARG A 1 90 ? -12.027 -5.631 9.668 1.00 85.56 90 ARG A O 1
ATOM 715 N N . ILE A 1 91 ? -12.409 -4.805 7.603 1.00 85.62 91 ILE A N 1
ATOM 716 C CA . ILE A 1 91 ? -12.589 -3.410 8.020 1.00 85.62 91 ILE A CA 1
ATOM 717 C C . ILE A 1 91 ? -13.820 -3.278 8.922 1.00 85.62 91 ILE A C 1
ATOM 719 O O . ILE A 1 91 ? -13.730 -2.652 9.979 1.00 85.62 91 ILE A O 1
ATOM 723 N N . GLU A 1 92 ? -14.948 -3.892 8.556 1.00 89.69 92 GLU A N 1
ATOM 724 C CA . GLU A 1 92 ? -16.173 -3.854 9.359 1.00 89.69 92 GLU A CA 1
ATOM 725 C C . GLU A 1 92 ? -15.960 -4.516 10.724 1.00 89.69 92 GLU A C 1
ATOM 727 O O . GLU A 1 92 ? -16.277 -3.924 11.758 1.00 89.69 92 GLU A O 1
ATOM 732 N N . SER A 1 93 ? -15.372 -5.715 10.747 1.00 89.81 93 SER A N 1
ATOM 733 C CA . SER A 1 93 ? -15.077 -6.429 11.991 1.00 89.81 93 SER A CA 1
ATOM 734 C C . SER A 1 93 ? -14.143 -5.625 12.895 1.00 89.81 93 SER A C 1
ATOM 736 O O . SER A 1 93 ? -14.356 -5.572 14.107 1.00 89.81 93 SER A O 1
ATOM 738 N N . MET A 1 94 ? -13.119 -4.985 12.324 1.00 88.06 94 MET A N 1
ATOM 739 C CA . MET A 1 94 ? -12.199 -4.132 13.073 1.00 88.06 94 MET A CA 1
ATOM 740 C C . MET A 1 94 ? -12.926 -2.909 13.641 1.00 88.06 94 MET A C 1
ATOM 742 O O . MET A 1 94 ? -12.817 -2.634 14.835 1.00 88.06 94 MET A O 1
ATOM 746 N N . GLY A 1 95 ? -13.725 -2.217 12.824 1.00 89.69 95 GLY A N 1
ATOM 747 C CA . GLY A 1 95 ? -14.521 -1.067 13.256 1.00 89.69 95 GLY A CA 1
ATOM 748 C C . GLY A 1 95 ? -15.508 -1.417 14.371 1.00 89.69 95 GLY A C 1
ATOM 749 O O . GLY A 1 95 ? -15.625 -0.673 15.345 1.00 89.69 95 GLY A O 1
ATOM 750 N N . ARG A 1 96 ? -16.163 -2.582 14.280 1.00 93.44 96 ARG A N 1
ATOM 751 C CA . ARG A 1 96 ? -17.070 -3.084 15.320 1.00 93.44 96 ARG A CA 1
ATOM 752 C C . ARG A 1 96 ? -16.333 -3.347 16.630 1.00 93.44 96 ARG A C 1
ATOM 754 O O . ARG A 1 96 ? -16.769 -2.852 17.662 1.00 93.44 96 ARG A O 1
ATOM 761 N N . SER A 1 97 ? -15.193 -4.037 16.579 1.00 92.19 97 SER A N 1
ATOM 762 C CA . SER A 1 97 ? -14.372 -4.324 17.765 1.00 92.19 97 SER A CA 1
ATOM 763 C C . SER A 1 97 ? -13.917 -3.044 18.473 1.00 92.19 97 SER A C 1
ATOM 765 O O . SER A 1 97 ? -13.991 -2.936 19.693 1.00 92.19 97 SER A O 1
ATOM 767 N N . VAL A 1 98 ? -13.492 -2.036 17.705 1.00 93.94 98 VAL A N 1
ATOM 768 C CA . VAL A 1 98 ? -13.086 -0.722 18.230 1.00 93.94 98 VAL A CA 1
ATOM 769 C C . VAL A 1 98 ? -14.262 0.003 18.891 1.00 93.94 98 VAL A C 1
ATOM 771 O O . VAL A 1 98 ? -14.122 0.539 19.991 1.00 93.94 98 VAL A O 1
ATOM 774 N N . ALA A 1 99 ? -15.431 0.003 18.246 1.00 95.44 99 ALA A N 1
ATOM 775 C CA . ALA A 1 99 ? -16.631 0.638 18.784 1.00 95.44 99 ALA A CA 1
ATOM 776 C C . ALA A 1 99 ? -17.126 -0.049 20.068 1.00 95.44 99 ALA A C 1
ATOM 778 O O . ALA A 1 99 ? -17.473 0.627 21.038 1.00 95.44 99 ALA A O 1
ATOM 779 N N . GLU A 1 100 ? -17.135 -1.383 20.091 1.00 96.75 100 GLU A N 1
ATOM 780 C CA . GLU A 1 100 ? -17.518 -2.183 21.258 1.00 96.75 100 GLU A CA 1
ATOM 781 C C . GLU A 1 100 ? -16.548 -1.986 22.425 1.00 96.75 100 GLU A C 1
ATOM 783 O O . GLU A 1 100 ? -16.991 -1.838 23.567 1.00 96.75 100 GLU A O 1
ATOM 788 N N . PHE A 1 101 ? -15.244 -1.907 22.149 1.00 96.38 101 PHE A N 1
ATOM 789 C CA . PHE A 1 101 ? -14.230 -1.623 23.160 1.00 96.38 101 PHE A CA 1
ATOM 790 C C . PHE A 1 101 ? -14.467 -0.260 23.826 1.00 96.38 101 PHE A C 1
ATOM 792 O O . PHE A 1 101 ? -14.617 -0.196 25.046 1.00 96.38 101 PHE A O 1
ATOM 799 N N . TYR A 1 102 ? -14.613 0.811 23.034 1.00 97.69 102 TYR A N 1
ATOM 800 C CA . TYR A 1 102 ? -14.921 2.148 23.557 1.00 97.69 102 TYR A CA 1
ATOM 801 C C . TYR A 1 102 ? -16.210 2.160 24.385 1.00 97.69 102 TYR A C 1
ATOM 803 O O . TYR A 1 102 ? -16.237 2.678 25.504 1.00 97.69 102 TYR A O 1
ATOM 811 N N . LYS A 1 103 ? -17.280 1.562 23.847 1.00 98.06 103 LYS A N 1
ATOM 812 C CA . LYS A 1 103 ? -18.579 1.486 24.518 1.00 98.06 103 LYS A CA 1
ATOM 813 C C . LYS A 1 103 ? -18.459 0.803 25.881 1.00 98.06 103 LYS A C 1
ATOM 815 O O . LYS A 1 103 ? -18.975 1.332 26.859 1.00 98.06 103 LYS A O 1
ATOM 820 N N . THR A 1 104 ? -17.740 -0.316 25.949 1.00 97.94 104 THR A N 1
ATOM 821 C CA . THR A 1 104 ? -17.542 -1.083 27.187 1.00 97.94 104 THR A CA 1
ATOM 822 C C . THR A 1 104 ? -16.814 -0.263 28.252 1.00 97.94 104 THR A C 1
ATOM 824 O O . THR A 1 104 ? -17.212 -0.285 29.414 1.00 97.94 104 THR A O 1
ATOM 827 N N . LEU A 1 105 ? -15.781 0.498 27.870 1.00 97.88 105 LEU A N 1
ATOM 828 C CA . LEU A 1 105 ? -15.057 1.372 28.800 1.00 97.88 105 LEU A CA 1
ATOM 829 C C . LEU A 1 105 ? -15.977 2.450 29.389 1.00 97.88 105 LEU A C 1
ATOM 831 O O . LEU A 1 105 ? -16.021 2.632 30.606 1.00 97.88 105 LEU A O 1
ATOM 835 N N . VAL A 1 106 ? -16.754 3.125 28.538 1.00 98.19 106 VAL A N 1
ATOM 836 C CA . VAL A 1 106 ? -17.690 4.173 28.973 1.00 98.19 106 VAL A CA 1
ATOM 837 C C . VAL A 1 106 ? -18.808 3.599 29.849 1.00 98.19 106 VAL A C 1
ATOM 839 O O . VAL A 1 106 ? -19.145 4.184 30.875 1.00 98.19 106 VAL A O 1
ATOM 842 N N . GLU A 1 107 ? -19.373 2.444 29.487 1.00 97.94 107 GLU A N 1
ATOM 843 C CA . GLU A 1 107 ? -20.414 1.770 30.279 1.00 97.94 107 GLU A CA 1
ATOM 844 C C . GLU A 1 107 ? -19.899 1.287 31.641 1.00 97.94 107 GLU A C 1
ATOM 846 O O . GLU A 1 107 ? -20.649 1.288 32.615 1.00 97.94 107 GLU A O 1
ATOM 851 N N . ALA A 1 108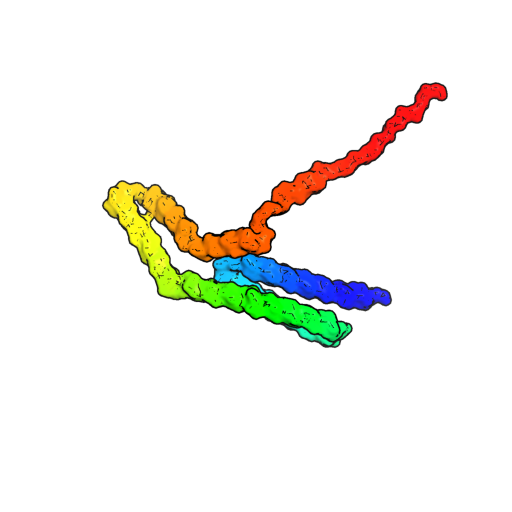 ? -18.611 0.951 31.739 1.00 97.88 108 ALA A N 1
ATOM 852 C CA . ALA A 1 108 ? -17.945 0.640 33.002 1.00 97.88 108 ALA A CA 1
ATOM 853 C C . ALA A 1 108 ? -17.677 1.880 33.882 1.00 97.88 108 ALA A C 1
ATOM 855 O O . ALA A 1 108 ? -17.155 1.744 34.988 1.00 97.88 108 ALA A O 1
ATOM 856 N N . GLY A 1 109 ? -18.045 3.080 33.419 1.00 97.19 109 GLY A N 1
ATOM 857 C CA . GLY A 1 109 ? -17.897 4.332 34.159 1.00 97.19 109 GLY A CA 1
ATOM 858 C C . GLY A 1 109 ? -16.565 5.046 33.934 1.00 97.19 109 GLY A C 1
ATOM 859 O O . GLY A 1 109 ? -16.257 5.972 34.683 1.00 97.19 109 GLY A O 1
ATOM 860 N N . MET A 1 110 ? -15.780 4.642 32.928 1.00 97.69 110 MET A N 1
ATOM 861 C CA . MET A 1 110 ? -14.573 5.369 32.534 1.00 97.69 110 MET A CA 1
ATOM 862 C C . MET A 1 110 ? -14.936 6.721 31.915 1.00 97.69 110 MET A C 1
ATOM 864 O O . MET A 1 110 ? -15.924 6.842 31.182 1.00 97.69 110 MET A O 1
ATOM 868 N N . ASP A 1 111 ? -14.110 7.732 32.183 1.00 97.94 111 ASP A N 1
ATOM 869 C CA . ASP A 1 111 ? -14.242 9.023 31.523 1.00 97.94 111 ASP A CA 1
ATOM 870 C C . ASP A 1 111 ? -14.124 8.880 29.995 1.00 97.94 111 ASP A C 1
ATOM 872 O O . ASP A 1 111 ? -13.375 8.050 29.474 1.00 97.94 111 ASP A O 1
ATOM 876 N N . LYS A 1 112 ? -14.880 9.695 29.254 1.00 96.31 112 LYS A N 1
ATOM 877 C CA . LYS A 1 112 ? -14.950 9.586 27.792 1.00 96.31 112 LYS A CA 1
ATOM 878 C C . LYS A 1 112 ? -13.627 9.909 27.104 1.00 96.31 112 LYS A C 1
ATOM 880 O O . LYS A 1 112 ? -13.367 9.325 26.052 1.00 96.31 112 LYS A O 1
ATOM 885 N N . GLU A 1 113 ? -12.829 10.834 27.636 1.00 97.00 113 GLU A N 1
ATOM 886 C CA . GLU A 1 113 ? -11.529 11.196 27.063 1.00 97.00 113 GLU A CA 1
ATOM 887 C C . GLU A 1 113 ? -10.492 10.103 27.328 1.00 97.00 113 GLU A C 1
ATOM 889 O O . GLU A 1 113 ? -9.738 9.725 26.425 1.00 97.00 113 GLU A O 1
ATOM 894 N N . GLU A 1 114 ? -10.502 9.532 28.532 1.00 97.25 114 GLU A N 1
ATOM 895 C CA . GLU A 1 114 ? -9.641 8.403 28.889 1.00 97.25 114 GLU A CA 1
ATOM 896 C C . GLU A 1 114 ? -10.000 7.152 28.072 1.00 97.25 114 GLU A C 1
ATOM 898 O O . GLU A 1 114 ? -9.132 6.554 27.431 1.00 97.25 114 GLU A O 1
ATOM 903 N N . ALA A 1 115 ? -11.293 6.828 27.966 1.00 97.75 115 ALA A N 1
ATOM 904 C CA . ALA A 1 115 ? -11.785 5.730 27.136 1.00 97.75 115 ALA A CA 1
ATOM 905 C C . ALA A 1 115 ? -11.416 5.912 25.658 1.00 97.75 115 ALA A C 1
ATOM 907 O O . ALA A 1 115 ? -11.034 4.953 24.982 1.00 97.75 115 ALA A O 1
ATOM 908 N N . LEU A 1 116 ? -11.494 7.143 25.141 1.00 96.81 116 LEU A N 1
ATOM 909 C CA . LEU A 1 116 ? -11.078 7.458 23.775 1.00 96.81 116 LEU A CA 1
ATOM 910 C C . LEU A 1 116 ? -9.568 7.266 23.590 1.00 96.81 116 LEU A C 1
ATOM 912 O O . LEU A 1 116 ? -9.145 6.762 22.550 1.00 96.81 116 LEU A O 1
ATOM 916 N N . THR A 1 117 ? -8.764 7.649 24.581 1.00 97.06 117 THR A N 1
ATOM 917 C CA . THR A 1 117 ? -7.305 7.475 24.560 1.00 97.06 117 THR A CA 1
ATOM 918 C C . THR A 1 117 ? -6.940 5.994 24.496 1.00 97.06 117 THR A C 1
ATOM 920 O O . THR A 1 117 ? -6.274 5.580 23.549 1.00 97.06 117 THR A O 1
ATOM 923 N N . LEU A 1 118 ? -7.484 5.171 25.399 1.00 95.25 118 LEU A N 1
ATOM 924 C CA . LEU A 1 118 ? -7.262 3.720 25.386 1.00 95.25 118 LEU A CA 1
ATOM 925 C C . LEU A 1 118 ? -7.779 3.056 24.106 1.00 95.25 118 LEU A C 1
ATOM 927 O O . LEU A 1 118 ? -7.180 2.108 23.605 1.00 95.25 118 LEU A O 1
ATOM 931 N N . THR A 1 119 ? -8.878 3.555 23.537 1.00 94.62 119 THR A N 1
ATOM 932 C CA . THR A 1 119 ? -9.404 3.041 22.264 1.00 94.62 119 THR A CA 1
ATOM 933 C C . THR A 1 119 ? -8.454 3.330 21.102 1.00 94.62 119 THR A C 1
ATOM 935 O O . THR A 1 119 ? -8.238 2.453 20.268 1.00 94.62 119 THR A O 1
ATOM 938 N N . LYS A 1 120 ? -7.848 4.523 21.046 1.00 92.12 120 LYS A N 1
ATOM 939 C CA . LYS A 1 120 ? -6.821 4.847 20.040 1.00 92.12 120 LYS A CA 1
ATOM 940 C C . LYS A 1 120 ? -5.596 3.945 20.186 1.00 92.12 120 LYS A C 1
ATOM 942 O O . LYS A 1 120 ? -5.122 3.403 19.195 1.00 92.12 120 LYS A O 1
ATOM 947 N N . GLU A 1 121 ? -5.141 3.713 21.415 1.00 91.19 121 GLU A N 1
ATOM 948 C CA . GLU A 1 121 ? -4.039 2.782 21.687 1.00 91.19 121 GLU A CA 1
ATOM 949 C C . GLU A 1 121 ? -4.386 1.343 21.275 1.00 91.19 121 GLU A C 1
ATOM 951 O O . GLU A 1 121 ? -3.569 0.643 20.671 1.00 91.19 121 GLU A O 1
ATOM 956 N N . TYR A 1 122 ? -5.622 0.907 21.534 1.00 89.12 122 TYR A N 1
ATOM 957 C CA . TYR A 1 122 ? -6.124 -0.387 21.083 1.00 89.12 122 TYR A CA 1
ATOM 958 C C . TYR A 1 122 ? -6.122 -0.488 19.552 1.00 89.12 122 TYR A C 1
ATOM 960 O O . TYR A 1 122 ? -5.573 -1.459 19.026 1.00 89.12 122 TYR A O 1
ATOM 968 N N . MET A 1 123 ? -6.641 0.523 18.840 1.00 87.69 123 MET A N 1
ATOM 969 C CA . MET A 1 123 ? -6.596 0.614 17.371 1.00 87.69 123 MET A CA 1
ATOM 970 C C . MET A 1 123 ? -5.167 0.501 16.825 1.00 87.69 123 MET A C 1
ATOM 972 O O . MET A 1 123 ? -4.916 -0.250 15.881 1.00 87.69 123 MET A O 1
ATOM 976 N N . ASP A 1 124 ? -4.214 1.198 17.442 1.00 83.94 124 ASP A N 1
ATOM 977 C CA . ASP A 1 124 ? -2.807 1.139 17.044 1.00 83.94 124 ASP A CA 1
ATOM 978 C C . ASP A 1 124 ? -2.200 -0.250 17.284 1.00 83.94 124 ASP A C 1
ATOM 980 O O . ASP A 1 124 ? -1.389 -0.735 16.488 1.00 83.94 124 ASP A O 1
ATOM 984 N N . SER A 1 125 ? -2.617 -0.934 18.353 1.00 80.69 125 SER A N 1
ATOM 985 C CA . SER A 1 125 ? -2.130 -2.272 18.698 1.00 80.69 125 SER A CA 1
ATOM 986 C C . SER A 1 125 ? -2.606 -3.367 17.732 1.00 80.69 125 SER A C 1
ATOM 988 O O . SER A 1 125 ? -1.868 -4.335 17.497 1.00 80.69 125 SER A O 1
ATOM 990 N N . ILE A 1 126 ? -3.804 -3.207 17.159 1.00 75.50 126 ILE A N 1
ATOM 991 C CA . ILE A 1 126 ? -4.427 -4.143 16.210 1.00 75.50 126 ILE A CA 1
ATOM 992 C C . ILE A 1 126 ? -4.097 -3.820 14.752 1.00 75.50 126 ILE A C 1
ATOM 994 O O . ILE A 1 126 ? -4.581 -4.510 13.858 1.00 75.50 126 ILE A O 1
ATOM 998 N N . ASN A 1 127 ? -3.254 -2.818 14.481 1.00 71.19 127 ASN A N 1
ATOM 999 C CA . ASN A 1 127 ? -2.777 -2.529 13.133 1.00 71.19 127 ASN A CA 1
ATOM 1000 C C . ASN A 1 127 ? -1.774 -3.611 12.672 1.00 71.19 127 ASN A C 1
ATOM 1002 O O . ASN A 1 127 ? -0.557 -3.422 12.636 1.00 71.19 127 ASN A O 1
ATOM 1006 N N . VAL A 1 128 ? -2.312 -4.794 12.362 1.00 66.94 128 VAL A N 1
ATOM 1007 C CA . VAL A 1 128 ? -1.596 -6.011 11.953 1.00 66.94 128 VAL A CA 1
ATOM 1008 C C . VAL A 1 128 ? -0.725 -5.754 10.722 1.00 66.94 128 VAL A C 1
ATOM 1010 O O . VAL A 1 128 ? 0.366 -6.309 10.635 1.00 66.94 128 VAL A O 1
ATOM 1013 N N . VAL A 1 129 ? -1.150 -4.851 9.830 1.00 62.62 129 VAL A N 1
ATOM 1014 C CA . VAL A 1 129 ? -0.383 -4.397 8.658 1.00 62.62 129 VAL A CA 1
ATOM 1015 C C . VAL A 1 129 ? 0.956 -3.797 9.097 1.00 62.62 129 VAL A C 1
ATOM 1017 O O . VAL A 1 129 ? 2.006 -4.199 8.604 1.00 62.62 129 VAL A O 1
ATOM 1020 N N . LYS A 1 130 ? 0.939 -2.878 10.074 1.00 65.69 130 LYS A N 1
ATOM 1021 C CA . LYS A 1 130 ? 2.148 -2.221 10.591 1.00 65.69 130 LYS A CA 1
ATOM 1022 C C . LYS A 1 130 ? 3.125 -3.236 11.188 1.00 65.69 130 LYS A C 1
ATOM 1024 O O . LYS A 1 130 ? 4.303 -3.198 10.859 1.00 65.69 130 LYS A O 1
ATOM 1029 N N . LYS A 1 131 ? 2.633 -4.182 11.993 1.00 70.19 131 LYS A N 1
ATOM 1030 C CA . LYS A 1 131 ? 3.465 -5.224 12.624 1.00 70.19 131 LYS A CA 1
ATOM 1031 C C 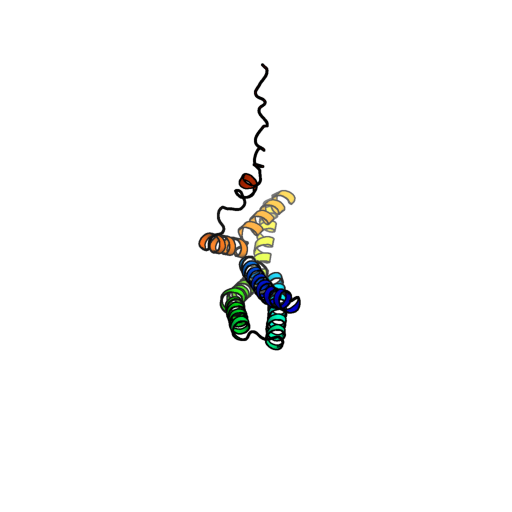. LYS A 1 131 ? 4.031 -6.232 11.619 1.00 70.19 131 LYS A C 1
ATOM 1033 O O . LYS A 1 131 ? 5.186 -6.625 11.748 1.00 70.19 131 LYS A O 1
ATOM 1038 N N . LEU A 1 132 ? 3.248 -6.639 10.617 1.00 65.81 132 LEU A N 1
ATOM 1039 C CA . LEU A 1 132 ? 3.727 -7.496 9.525 1.00 65.81 132 LEU A CA 1
ATOM 1040 C C . LEU A 1 132 ? 4.815 -6.797 8.712 1.00 65.81 132 LEU A C 1
ATOM 1042 O O . LEU A 1 132 ? 5.843 -7.404 8.435 1.00 65.81 132 LEU A O 1
ATOM 1046 N N . MET A 1 133 ? 4.625 -5.521 8.378 1.00 63.84 133 MET A N 1
ATOM 1047 C CA . MET A 1 133 ? 5.617 -4.747 7.630 1.00 63.84 133 MET A CA 1
ATOM 1048 C C . MET A 1 133 ? 6.876 -4.457 8.452 1.00 63.84 133 MET A C 1
ATOM 1050 O O . MET A 1 133 ? 7.977 -4.526 7.918 1.00 63.84 133 MET A O 1
ATOM 1054 N N . GLU A 1 134 ? 6.751 -4.206 9.758 1.00 67.00 134 GLU A N 1
ATOM 1055 C CA . GLU A 1 134 ? 7.897 -4.116 10.674 1.00 67.00 134 GLU A CA 1
ATOM 1056 C C . GLU A 1 134 ? 8.660 -5.447 10.759 1.00 67.00 134 GLU A C 1
ATOM 1058 O O . GLU A 1 134 ? 9.890 -5.454 10.736 1.00 67.00 134 GLU A O 1
ATOM 1063 N N . ALA A 1 135 ? 7.953 -6.580 10.796 1.00 65.25 135 ALA A N 1
ATOM 1064 C CA . ALA A 1 135 ? 8.571 -7.902 10.798 1.00 65.25 135 ALA A CA 1
ATOM 1065 C C . ALA A 1 135 ? 9.265 -8.224 9.461 1.00 65.25 135 ALA A C 1
ATOM 1067 O O . ALA A 1 135 ? 10.399 -8.695 9.459 1.00 65.25 135 ALA A O 1
ATOM 1068 N N . LEU A 1 136 ? 8.629 -7.925 8.325 1.00 62.94 136 LEU A N 1
ATOM 1069 C CA . LEU A 1 136 ? 9.197 -8.139 6.989 1.00 62.94 136 LEU A CA 1
ATOM 1070 C C . LEU A 1 136 ? 10.378 -7.191 6.707 1.00 62.94 136 LEU A C 1
ATOM 1072 O O . LEU A 1 136 ? 11.419 -7.633 6.221 1.00 62.94 136 LEU A O 1
ATOM 1076 N N . GLY A 1 137 ? 10.274 -5.916 7.093 1.00 62.75 137 GLY A N 1
ATOM 1077 C CA . GLY A 1 137 ? 11.366 -4.939 7.007 1.00 62.75 137 GLY A CA 1
ATOM 1078 C C . GLY A 1 137 ? 12.528 -5.239 7.963 1.00 62.75 137 GLY A C 1
ATOM 1079 O O . GLY A 1 137 ? 13.691 -4.996 7.631 1.00 62.75 137 GLY A O 1
ATOM 1080 N N . GLY A 1 138 ? 12.235 -5.838 9.123 1.00 55.91 138 GLY A N 1
ATOM 1081 C CA . GLY A 1 138 ? 13.231 -6.320 10.080 1.00 55.91 138 GLY A CA 1
ATOM 1082 C C . GLY A 1 138 ? 13.997 -7.559 9.604 1.00 55.91 138 GLY A C 1
ATOM 1083 O O . GLY A 1 138 ? 15.171 -7.708 9.936 1.00 55.91 138 GLY A O 1
ATOM 1084 N N . VAL A 1 139 ? 13.373 -8.417 8.789 1.00 53.97 139 VAL A N 1
ATOM 1085 C CA . VAL A 1 139 ? 14.004 -9.619 8.212 1.00 53.97 139 VAL A CA 1
ATOM 1086 C C . VAL A 1 139 ? 14.828 -9.301 6.952 1.00 53.97 139 VAL A C 1
ATOM 1088 O O . VAL A 1 139 ? 15.784 -10.021 6.670 1.00 53.97 139 VAL A O 1
ATOM 1091 N N . MET A 1 140 ? 14.536 -8.208 6.230 1.00 54.25 140 MET A N 1
ATOM 1092 C CA . MET A 1 140 ? 15.199 -7.861 4.956 1.00 54.25 140 MET A CA 1
ATOM 1093 C C . MET A 1 140 ? 16.151 -6.645 5.004 1.00 54.25 140 MET A C 1
ATOM 1095 O O . MET A 1 140 ? 16.619 -6.193 3.962 1.00 54.25 140 MET A O 1
ATOM 1099 N N . GLY A 1 141 ? 16.515 -6.157 6.196 1.00 51.19 141 GLY A N 1
ATOM 1100 C CA . GLY A 1 141 ? 17.693 -5.296 6.363 1.00 51.19 141 GLY A CA 1
ATOM 1101 C C . GLY A 1 141 ? 17.462 -3.783 6.377 1.00 51.19 141 GLY A C 1
ATOM 1102 O O . GLY A 1 141 ? 18.276 -3.050 5.829 1.00 51.19 141 GLY A O 1
ATOM 1103 N N . TYR A 1 142 ? 16.441 -3.285 7.080 1.00 45.38 142 TYR A N 1
ATOM 1104 C CA . TYR A 1 142 ? 16.426 -1.885 7.538 1.00 45.38 142 TYR A CA 1
ATOM 1105 C C . TYR A 1 142 ? 16.313 -1.803 9.060 1.00 45.38 142 TYR A C 1
ATOM 1107 O O . TYR A 1 142 ? 15.330 -1.356 9.642 1.00 45.38 142 TYR A O 1
ATOM 1115 N N . GLY A 1 143 ? 17.390 -2.226 9.717 1.00 46.25 143 GLY A N 1
ATOM 1116 C CA . GLY A 1 143 ? 17.649 -1.958 11.123 1.00 46.25 143 GLY A CA 1
ATOM 1117 C C . GLY A 1 143 ? 19.087 -1.483 11.283 1.00 46.25 143 GLY A C 1
ATOM 1118 O O . GLY A 1 143 ? 19.994 -2.304 11.243 1.00 46.25 143 GLY A O 1
ATOM 1119 N N . LYS A 1 144 ? 19.258 -0.177 11.541 1.00 46.22 144 LYS A N 1
ATOM 1120 C CA . LYS A 1 144 ? 20.512 0.554 11.841 1.00 46.22 144 LYS A CA 1
ATOM 1121 C C . LYS A 1 144 ? 21.310 1.068 10.633 1.00 46.22 144 LYS A C 1
ATOM 1123 O O . LYS A 1 144 ? 22.352 0.516 10.332 1.00 46.22 144 LYS A O 1
ATOM 1128 N N . GLU A 1 145 ? 20.924 2.216 10.063 1.00 44.00 145 GLU A N 1
ATOM 1129 C CA . GLU A 1 145 ? 21.934 3.165 9.532 1.00 44.00 145 GLU A CA 1
ATOM 1130 C C . GLU A 1 145 ? 21.481 4.623 9.298 1.00 44.00 145 GLU A C 1
ATOM 1132 O O . GLU A 1 145 ? 22.277 5.445 8.855 1.00 44.00 145 GLU A O 1
ATOM 1137 N N . GLN A 1 146 ? 20.275 5.042 9.705 1.00 38.88 146 GLN A N 1
ATOM 1138 C CA . GLN A 1 146 ? 19.896 6.467 9.613 1.00 38.88 146 GLN A CA 1
ATOM 1139 C C . GLN A 1 146 ? 20.598 7.396 10.630 1.00 38.88 146 GLN A C 1
ATOM 1141 O O . GLN A 1 146 ? 20.489 8.614 10.520 1.00 38.88 146 GLN A O 1
ATOM 1146 N N . GLY A 1 147 ? 21.364 6.859 11.589 1.00 40.16 147 GLY A N 1
ATOM 1147 C CA . GLY A 1 147 ? 22.057 7.649 12.620 1.00 40.16 147 GLY A CA 1
ATOM 1148 C C . GLY A 1 147 ? 23.543 7.944 12.372 1.00 40.16 147 GLY A C 1
ATOM 1149 O O . GLY A 1 147 ? 24.129 8.701 13.144 1.00 40.16 147 GLY A O 1
ATOM 1150 N N . ASN A 1 148 ? 24.181 7.354 11.349 1.00 44.69 148 ASN A N 1
ATOM 1151 C CA . ASN A 1 148 ? 25.649 7.409 11.213 1.00 44.69 148 ASN A CA 1
ATOM 1152 C C . ASN A 1 148 ? 26.157 8.362 10.111 1.00 44.69 148 ASN A C 1
ATOM 1154 O O . ASN A 1 148 ? 27.237 8.937 10.243 1.00 44.69 148 ASN A O 1
ATOM 1158 N N . TRP A 1 149 ? 25.362 8.630 9.070 1.00 41.19 149 TRP A N 1
ATOM 1159 C CA . TRP A 1 149 ? 25.749 9.553 7.988 1.00 41.19 149 TRP A CA 1
ATOM 1160 C C . TRP A 1 149 ? 25.881 11.012 8.465 1.00 41.19 149 TRP A C 1
ATOM 1162 O O . TRP A 1 149 ? 26.768 11.747 8.028 1.00 41.19 149 TRP A O 1
ATOM 1172 N N . MET A 1 150 ? 25.071 11.408 9.453 1.00 43.38 150 MET A N 1
ATOM 1173 C CA . MET A 1 150 ? 25.112 12.742 10.063 1.00 43.38 150 MET A CA 1
ATOM 1174 C C . MET A 1 150 ? 26.329 12.932 10.991 1.00 43.38 150 MET A C 1
ATOM 1176 O O . MET A 1 150 ? 26.758 14.059 11.225 1.00 43.38 150 MET A O 1
ATOM 1180 N N . LYS A 1 151 ? 26.938 11.833 11.469 1.00 50.84 151 LYS A N 1
ATOM 1181 C CA . LYS A 1 151 ? 28.203 11.842 12.225 1.00 50.84 151 LYS A CA 1
ATOM 1182 C C . LYS A 1 151 ? 29.434 11.912 11.318 1.00 50.84 151 LYS A C 1
ATOM 1184 O O . LYS A 1 151 ? 30.439 12.488 11.726 1.00 50.84 151 LYS A O 1
ATOM 1189 N N . MET A 1 152 ? 29.352 11.374 10.098 1.00 45.28 152 MET A N 1
ATOM 1190 C CA . MET A 1 152 ? 30.426 11.462 9.098 1.00 45.28 152 MET A CA 1
ATOM 1191 C C . MET A 1 152 ? 30.493 12.829 8.405 1.00 45.28 152 MET A C 1
ATOM 1193 O O . MET A 1 152 ? 31.585 13.311 8.125 1.00 45.28 152 MET A O 1
ATOM 1197 N N . MET A 1 153 ? 29.356 13.498 8.191 1.00 47.22 153 MET A N 1
ATOM 1198 C CA . MET A 1 153 ? 29.306 14.828 7.556 1.00 47.22 153 MET A CA 1
ATOM 1199 C C . MET A 1 153 ? 29.646 15.995 8.508 1.00 47.22 153 MET A C 1
ATOM 1201 O O . MET A 1 153 ? 29.773 17.134 8.067 1.00 47.22 153 MET A O 1
ATOM 1205 N N . GLY A 1 154 ? 29.804 15.730 9.812 1.00 50.53 154 GLY A N 1
ATOM 1206 C CA . GLY A 1 154 ? 30.049 16.745 10.846 1.00 50.53 154 GLY A CA 1
ATOM 1207 C C . GLY A 1 154 ? 31.518 17.089 11.119 1.00 50.53 154 GLY A C 1
ATOM 1208 O O . GLY A 1 154 ? 31.788 17.953 11.951 1.00 50.53 154 GLY A O 1
ATOM 1209 N N . GLN A 1 155 ? 32.478 16.442 10.455 1.00 49.00 155 GLN A N 1
ATOM 1210 C CA . GLN A 1 155 ? 33.896 16.795 10.573 1.00 49.00 155 GLN A CA 1
ATOM 1211 C C . GLN A 1 155 ? 34.412 17.301 9.231 1.00 49.00 155 GLN A C 1
ATOM 1213 O O . GLN A 1 155 ? 34.897 16.544 8.395 1.00 49.00 155 GLN A O 1
ATOM 1218 N N . ALA A 1 156 ? 34.308 18.616 9.032 1.00 41.22 156 ALA A N 1
ATOM 1219 C CA . ALA A 1 156 ? 35.060 19.291 7.987 1.00 41.22 156 ALA A CA 1
ATOM 1220 C C . ALA A 1 156 ? 36.568 19.027 8.197 1.00 41.22 156 ALA A C 1
ATOM 1222 O O . ALA A 1 156 ? 37.044 19.125 9.335 1.00 41.22 156 ALA A O 1
ATOM 1223 N N . PRO A 1 157 ? 37.340 18.718 7.141 1.00 42.44 157 PRO A N 1
ATOM 1224 C CA . PRO A 1 157 ? 38.783 18.576 7.263 1.00 42.44 157 PRO A CA 1
ATOM 1225 C C . PRO A 1 157 ? 39.373 19.914 7.720 1.00 42.44 157 PRO A C 1
ATOM 1227 O O . PRO A 1 157 ? 39.181 20.950 7.078 1.00 42.44 157 PRO A O 1
ATOM 1230 N N . LYS A 1 158 ? 40.086 19.907 8.854 1.00 50.66 158 LYS A N 1
ATOM 1231 C CA . LYS A 1 158 ? 40.891 21.058 9.273 1.00 50.66 158 LYS A CA 1
ATOM 1232 C C . LYS A 1 158 ? 41.911 21.345 8.170 1.00 50.66 158 LYS A C 1
ATOM 1234 O O . LYS A 1 158 ? 42.693 20.468 7.810 1.00 50.66 158 LYS A O 1
ATOM 1239 N N . LYS A 1 159 ? 41.893 22.570 7.636 1.00 41.81 159 LYS A N 1
ATOM 1240 C CA . LYS A 1 159 ? 42.972 23.086 6.782 1.00 41.81 159 LYS A CA 1
ATOM 1241 C C . LYS A 1 159 ? 44.308 22.945 7.530 1.00 41.81 159 LYS A C 1
ATOM 1243 O O . LYS A 1 159 ? 44.323 23.229 8.730 1.00 41.81 159 LYS A O 1
ATOM 1248 N N . PRO A 1 160 ? 45.408 22.561 6.860 1.00 38.47 160 PRO A N 1
ATOM 1249 C CA . PRO A 1 160 ? 46.732 22.635 7.462 1.00 38.47 160 PRO A CA 1
ATOM 1250 C C . PRO A 1 160 ? 47.016 24.092 7.833 1.00 38.47 160 PRO A C 1
ATOM 1252 O O . PRO A 1 160 ? 46.875 24.988 6.995 1.00 38.47 160 PRO A O 1
ATOM 1255 N N . GLY A 1 161 ? 47.329 24.317 9.107 1.00 38.38 161 GLY A N 1
ATOM 1256 C CA . GLY A 1 161 ? 47.779 25.600 9.618 1.00 38.38 161 GLY A CA 1
ATOM 1257 C C . GLY A 1 161 ? 49.101 25.976 8.963 1.00 38.38 161 GLY A C 1
ATOM 1258 O O . GLY A 1 161 ? 49.992 25.147 8.806 1.00 38.38 161 GLY A O 1
ATOM 1259 N N . ASN A 1 162 ? 49.171 27.227 8.529 1.00 47.91 162 ASN A N 1
ATOM 1260 C CA . ASN A 1 162 ? 50.395 27.898 8.142 1.00 47.91 162 ASN A CA 1
ATOM 1261 C C . ASN A 1 162 ? 51.157 28.213 9.432 1.00 47.91 162 ASN A C 1
ATOM 1263 O O . ASN A 1 162 ? 50.930 29.260 10.042 1.00 47.91 162 ASN A O 1
ATOM 1267 N N . ASP 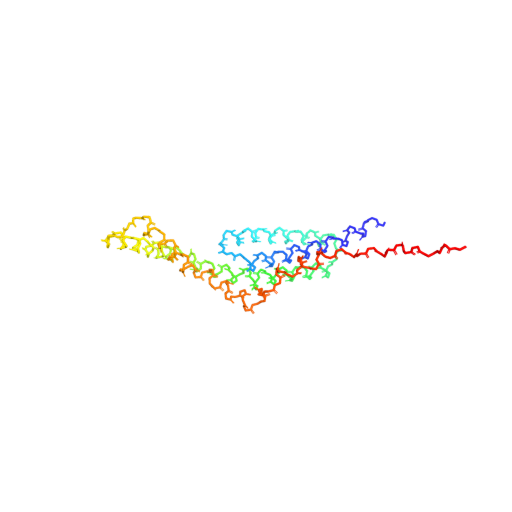A 1 163 ? 51.990 27.271 9.856 1.00 44.00 163 ASP A N 1
ATOM 1268 C CA . ASP A 1 163 ? 52.903 27.458 10.971 1.00 44.00 163 ASP A CA 1
ATOM 1269 C C . ASP A 1 163 ? 54.127 28.200 10.438 1.00 44.00 163 ASP A C 1
ATOM 1271 O O . ASP A 1 163 ? 54.914 27.687 9.644 1.00 44.00 163 ASP A O 1
ATOM 1275 N N . GLY A 1 164 ? 54.205 29.471 10.824 1.00 40.78 164 GLY A N 1
ATOM 1276 C CA . GLY A 1 164 ? 55.383 30.290 10.637 1.00 40.78 164 GLY A CA 1
ATOM 1277 C C . GLY A 1 164 ? 56.535 29.772 11.491 1.00 40.78 164 GLY A C 1
ATOM 1278 O O . GLY A 1 164 ? 56.460 29.771 12.714 1.00 40.78 164 GLY A O 1
ATOM 1279 N N . GLU A 1 165 ? 57.612 29.425 10.811 1.00 43.88 165 GLU A N 1
ATOM 1280 C CA . GLU A 1 165 ? 59.001 29.560 11.237 1.00 43.88 165 GLU A CA 1
ATOM 1281 C C . GLU A 1 165 ? 59.635 30.366 10.079 1.00 43.88 165 GLU A C 1
ATOM 1283 O O . GLU A 1 165 ? 59.303 30.144 8.919 1.00 43.88 165 GLU A O 1
ATOM 1288 N N . GLU A 1 166 ? 60.428 31.416 10.255 1.00 39.38 166 GLU A N 1
ATOM 1289 C CA . GLU A 1 166 ? 61.456 31.659 11.255 1.00 39.38 166 GLU A CA 1
ATOM 1290 C C . GLU A 1 166 ? 61.626 33.176 11.449 1.00 39.38 166 GLU A C 1
ATOM 1292 O O . GLU A 1 166 ? 61.505 33.967 10.509 1.00 39.38 166 GLU A O 1
ATOM 1297 N N . GLY A 1 167 ? 61.950 33.585 12.674 1.00 44.19 167 GLY A N 1
ATOM 1298 C CA . GLY A 1 167 ? 62.684 34.821 12.906 1.00 44.19 167 GLY A CA 1
ATOM 1299 C C . GLY A 1 167 ? 64.146 34.478 13.171 1.00 44.19 167 GLY A C 1
ATOM 1300 O O . GLY A 1 167 ? 64.419 33.812 14.167 1.00 44.19 167 GLY A O 1
ATOM 1301 N N . ALA A 1 168 ? 65.045 34.945 12.303 1.00 40.44 168 ALA A N 1
ATOM 1302 C CA . ALA A 1 168 ? 66.449 35.274 12.574 1.00 40.44 168 ALA A CA 1
ATOM 1303 C C . ALA A 1 168 ? 67.036 36.027 11.371 1.00 40.44 168 ALA A C 1
ATOM 1305 O O . ALA A 1 168 ? 66.916 35.510 10.239 1.00 40.44 168 ALA A O 1
#

Sequence (168 aa):
MVDVEIGKKTPEQLERLLDELAEGIRNAKTPEEVELLEKKAKITRKLIEAYEGDKDLEQVGKLVEKLGDVMENLMGPLKDLLAELYSPDRIESMGRSVAEFYKTLVEAGMDKEEALTLTKEYMDSINVVKKLMEALGGVMGYGKEQGNWMKMMGQAPKKPGNDGEEGA

Radius of gyration: 26.26 Å; chains: 1; bounding box: 87×46×64 Å

Foldseek 3Di:
DVVVVVLVVLLVVLVVLLVVLLVQLLPDLALVSLVVSVVSLVVSLVSLVVNVVVDDVVSSVVSVVSSVCSCPVRSVVSNVVNCVCPPPVNVVVLVVVLVVQLVVCVVVVHDNVVSVVVSVVVSVVPSVSVVVSVVVCVVVDDDDDPPPVVVVVPDDDDDPDPDDDDDD